Protein AF-A0A8R1HUV9-F1 (afdb_monomer_lite)

Organism: Caenorhabditis japonica (NCBI:txid281687)

Sequence (158 aa):
TVLKFRELCQRASHLMIYGHDKPILASTSEGINSISHHKNLILIGRWLLLKPAGYECPAEDLEKEVVQLGLPPEHGRQLKKTYDIYKNDLREKVRNSVHKEPHATILSTSPTSFKMQSGSQIFDVSMSSTMMSQFRNDIENSLSNLRDFADTLPSAEN

pLDDT: mean 71.35, std 14.58, range [34.38, 89.75]

Secondary structure (DSSP, 8-state):
--HHHHHHHHHHHHHHHHSS---SS----S----TTS-HHHHHIIIIIIIHHHHTT--HHHHHHHHHHTT--HHHHHHHHHHHHHHHHHHHHHHHHHS------EEEEE-SSEEEEEETTEEEEEE--HHHHHHHHHHHHHHHHHHHHHHHTSPP---

Radius of gyration: 23.94 Å; chains: 1; bounding box: 49×54×64 Å

Structure (mmCIF, N/CA/C/O backbone):
data_AF-A0A8R1HUV9-F1
#
_entry.id   AF-A0A8R1HUV9-F1
#
loop_
_atom_site.group_PDB
_atom_site.id
_atom_site.type_symbol
_atom_site.label_atom_id
_atom_site.label_alt_id
_atom_site.label_comp_id
_atom_site.label_asym_id
_atom_site.label_entity_id
_atom_site.label_seq_id
_atom_site.pdbx_PDB_ins_code
_atom_site.Cartn_x
_atom_site.Cartn_y
_atom_site.Cartn_z
_atom_site.occupancy
_atom_site.B_iso_or_equiv
_atom_site.auth_seq_id
_atom_site.auth_comp_id
_atom_site.auth_asym_id
_atom_site.auth_atom_id
_atom_site.pdbx_PDB_model_num
ATOM 1 N N . THR A 1 1 ? 15.679 -6.318 -19.274 1.00 59.97 1 THR A N 1
ATOM 2 C CA . THR A 1 1 ? 15.975 -6.007 -17.855 1.00 59.97 1 THR A CA 1
ATOM 3 C C . THR A 1 1 ? 15.288 -4.741 -17.320 1.00 59.97 1 THR A C 1
ATOM 5 O O . THR A 1 1 ? 15.395 -4.479 -16.134 1.00 59.97 1 THR A O 1
ATOM 8 N N . VAL A 1 2 ? 14.462 -4.026 -18.107 1.00 53.31 2 VAL A N 1
ATOM 9 C CA . VAL A 1 2 ? 13.514 -2.995 -17.597 1.00 53.31 2 VAL A CA 1
ATOM 10 C C . VAL A 1 2 ? 12.052 -3.386 -17.861 1.00 53.31 2 VAL A C 1
ATOM 12 O O . VAL A 1 2 ? 11.217 -3.270 -16.970 1.00 53.31 2 VAL A O 1
ATOM 15 N N . LEU A 1 3 ? 11.763 -3.961 -19.037 1.00 55.62 3 LEU A N 1
ATOM 16 C CA . LEU A 1 3 ? 10.442 -4.511 -19.394 1.00 55.62 3 LEU A CA 1
ATOM 17 C C . LEU A 1 3 ? 9.931 -5.530 -18.362 1.00 55.62 3 LEU A C 1
ATOM 19 O O . LEU A 1 3 ? 8.837 -5.371 -17.835 1.00 55.62 3 LEU A O 1
ATOM 23 N N . LYS A 1 4 ? 10.798 -6.469 -17.960 1.00 68.19 4 LYS A N 1
ATOM 24 C CA . LYS A 1 4 ? 10.495 -7.468 -16.924 1.00 68.19 4 LYS A CA 1
ATOM 25 C C . LYS A 1 4 ? 10.118 -6.847 -15.568 1.00 68.19 4 LYS A C 1
ATOM 27 O O . LYS A 1 4 ? 9.304 -7.414 -14.857 1.00 68.19 4 LYS A O 1
ATOM 32 N N . PHE A 1 5 ? 10.689 -5.696 -15.190 1.00 69.31 5 PHE A N 1
ATOM 33 C CA . PHE A 1 5 ? 10.379 -5.057 -13.902 1.00 69.31 5 PHE A CA 1
ATOM 34 C C . PHE A 1 5 ? 9.037 -4.318 -13.933 1.00 69.31 5 PHE A C 1
ATOM 36 O O . PHE A 1 5 ? 8.257 -4.412 -12.989 1.00 69.31 5 PHE A O 1
ATOM 43 N N . ARG A 1 6 ? 8.730 -3.638 -15.044 1.00 73.19 6 ARG A N 1
ATOM 44 C CA . ARG A 1 6 ? 7.410 -3.031 -15.258 1.00 73.19 6 ARG A CA 1
ATOM 45 C C . ARG A 1 6 ? 6.304 -4.089 -15.215 1.00 73.19 6 ARG A C 1
ATOM 47 O O . ARG A 1 6 ? 5.312 -3.896 -14.521 1.00 73.19 6 ARG A O 1
ATOM 54 N N . GLU A 1 7 ? 6.506 -5.215 -15.898 1.00 74.69 7 GLU A N 1
ATOM 55 C CA . GLU A 1 7 ? 5.578 -6.353 -15.871 1.00 74.69 7 GLU A CA 1
ATOM 56 C C . GLU A 1 7 ? 5.397 -6.907 -14.453 1.00 74.69 7 GLU A C 1
ATOM 58 O O . GLU A 1 7 ? 4.272 -7.171 -14.034 1.00 74.69 7 GLU A O 1
ATOM 63 N N . LEU A 1 8 ? 6.479 -7.029 -13.675 1.00 73.75 8 LEU A N 1
ATOM 64 C CA . LEU A 1 8 ? 6.400 -7.441 -12.270 1.00 73.75 8 LEU A CA 1
ATOM 65 C C . LEU A 1 8 ? 5.581 -6.461 -11.422 1.00 73.75 8 LEU A C 1
ATOM 67 O O . LEU A 1 8 ? 4.772 -6.908 -10.613 1.00 73.75 8 LEU A O 1
ATOM 71 N N . CYS A 1 9 ? 5.743 -5.150 -11.619 1.00 76.00 9 CYS A N 1
ATOM 72 C CA . CYS A 1 9 ? 4.951 -4.144 -10.908 1.00 76.00 9 CYS A CA 1
ATOM 73 C C . CYS A 1 9 ? 3.465 -4.252 -11.267 1.00 76.00 9 CYS A C 1
ATOM 75 O O . CYS A 1 9 ? 2.618 -4.244 -10.380 1.00 76.00 9 CYS A O 1
ATOM 77 N N . GLN A 1 10 ? 3.143 -4.418 -12.552 1.00 79.38 10 GLN A N 1
ATOM 78 C CA . GLN A 1 10 ? 1.760 -4.569 -13.015 1.00 79.38 10 GLN A CA 1
ATOM 79 C C . GLN A 1 10 ? 1.103 -5.838 -12.460 1.00 79.38 10 GLN A C 1
ATOM 81 O O . GLN A 1 10 ? -0.026 -5.786 -11.970 1.00 79.38 10 GLN A O 1
ATOM 86 N N . ARG A 1 11 ? 1.825 -6.964 -12.469 1.00 74.75 11 ARG A N 1
ATOM 87 C CA . ARG A 1 11 ? 1.365 -8.225 -11.868 1.00 74.75 11 ARG A CA 1
ATOM 88 C C . ARG A 1 11 ? 1.176 -8.099 -10.360 1.00 74.75 11 ARG A C 1
ATOM 90 O O . ARG A 1 11 ? 0.179 -8.578 -9.829 1.00 74.75 11 ARG A O 1
ATOM 97 N N . ALA A 1 12 ? 2.088 -7.414 -9.669 1.00 76.69 12 ALA A N 1
ATOM 98 C CA . ALA A 1 12 ? 1.964 -7.152 -8.240 1.00 76.69 12 ALA A CA 1
ATOM 99 C C . ALA A 1 12 ? 0.728 -6.291 -7.925 1.00 76.69 12 ALA A C 1
ATOM 101 O O . ALA A 1 12 ? -0.044 -6.661 -7.042 1.00 76.69 12 ALA A O 1
ATOM 102 N N . SER A 1 13 ? 0.481 -5.209 -8.673 1.00 78.25 13 SER A N 1
ATOM 103 C CA . SER A 1 13 ? -0.735 -4.395 -8.525 1.00 78.25 13 SER A CA 1
ATOM 104 C C . SER A 1 13 ? -2.000 -5.224 -8.734 1.00 78.25 13 SER A C 1
ATOM 106 O O . SER A 1 13 ? -2.902 -5.191 -7.898 1.00 78.25 13 SER A O 1
ATOM 108 N N . HIS A 1 14 ? -2.051 -6.021 -9.805 1.00 78.81 14 HIS A N 1
ATOM 109 C CA . HIS A 1 14 ? -3.208 -6.864 -10.105 1.00 78.81 14 HIS A CA 1
ATOM 110 C C . HIS A 1 14 ? -3.463 -7.895 -8.996 1.00 78.81 14 HIS A C 1
ATOM 112 O O . HIS A 1 14 ? -4.593 -8.041 -8.528 1.00 78.81 14 HIS A O 1
ATOM 118 N N . LEU A 1 15 ? -2.404 -8.553 -8.518 1.00 74.38 15 LEU A N 1
ATOM 119 C CA . LEU A 1 15 ? -2.476 -9.492 -7.404 1.00 74.38 15 LEU A CA 1
ATOM 120 C C . LEU A 1 15 ? -3.018 -8.825 -6.129 1.00 74.38 15 LEU A C 1
ATOM 122 O O . LEU A 1 15 ? -3.850 -9.416 -5.446 1.00 74.38 15 LEU A O 1
ATOM 126 N N . MET A 1 16 ? -2.576 -7.606 -5.801 1.00 75.44 16 MET A N 1
ATOM 127 C CA . MET A 1 16 ? -3.035 -6.901 -4.595 1.00 75.44 16 MET A CA 1
ATOM 128 C C . MET A 1 16 ? -4.498 -6.466 -4.689 1.00 75.44 16 MET A C 1
ATOM 130 O O . MET A 1 16 ? -5.244 -6.617 -3.721 1.00 75.44 16 MET A O 1
ATOM 134 N N . ILE A 1 17 ? -4.925 -5.954 -5.843 1.00 75.25 17 ILE A N 1
ATOM 135 C CA . ILE A 1 17 ? -6.289 -5.453 -6.035 1.00 75.25 17 ILE A CA 1
ATOM 136 C C . ILE A 1 17 ? -7.274 -6.630 -6.064 1.00 75.25 17 ILE A C 1
ATOM 138 O O . ILE A 1 17 ? -8.187 -6.714 -5.234 1.00 75.25 17 ILE A O 1
ATOM 142 N N . TYR A 1 18 ? -7.036 -7.592 -6.957 1.00 75.19 18 TYR A N 1
ATOM 143 C CA . TYR A 1 18 ? -8.006 -8.631 -7.311 1.00 75.19 18 TYR A CA 1
ATOM 144 C C . TYR A 1 18 ? -7.790 -9.968 -6.588 1.00 75.19 18 TYR A C 1
ATOM 146 O O . TYR A 1 18 ? -8.615 -10.873 -6.705 1.00 75.19 18 TYR A O 1
ATOM 154 N N . GLY A 1 19 ? -6.694 -10.121 -5.838 1.00 66.50 19 GLY A N 1
ATOM 155 C CA . GLY A 1 19 ? -6.377 -11.353 -5.104 1.00 66.50 19 GLY A CA 1
ATOM 156 C C . GLY A 1 19 ? -5.897 -12.514 -5.981 1.00 66.50 19 GLY A C 1
ATOM 157 O O . GLY A 1 19 ? -5.64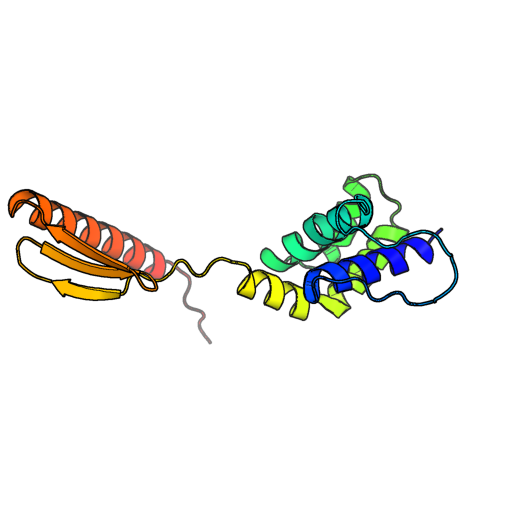3 -13.599 -5.467 1.00 66.50 19 GLY A O 1
ATOM 158 N N . HIS A 1 20 ? -5.753 -12.296 -7.289 1.00 63.78 20 HIS A N 1
ATOM 159 C CA . HIS A 1 20 ? -5.214 -13.256 -8.246 1.00 63.78 20 HIS A CA 1
ATOM 160 C C . HIS A 1 20 ? -4.387 -12.532 -9.314 1.00 63.78 20 HIS A C 1
ATOM 162 O O . HIS A 1 20 ? -4.624 -11.363 -9.631 1.00 63.78 20 HIS A O 1
ATOM 168 N N . ASP A 1 21 ? -3.397 -13.227 -9.862 1.00 60.44 21 ASP A N 1
ATOM 169 C CA . ASP A 1 21 ? -2.590 -12.727 -10.972 1.00 60.44 21 ASP A CA 1
ATOM 170 C C . ASP A 1 21 ? -3.321 -12.986 -12.299 1.00 60.44 21 ASP A C 1
ATOM 172 O O . ASP A 1 21 ? -3.883 -14.066 -12.489 1.00 60.44 21 ASP A O 1
ATOM 176 N N . LYS A 1 22 ? -3.330 -12.017 -13.221 1.00 54.94 22 LYS A N 1
ATOM 177 C CA . LYS A 1 22 ? -3.775 -12.259 -14.600 1.00 54.94 22 LYS A CA 1
ATOM 178 C C . LYS A 1 22 ? -2.546 -12.669 -15.409 1.00 54.94 22 LYS A C 1
ATOM 180 O O . LYS A 1 22 ? -1.683 -11.819 -15.634 1.00 54.94 22 LYS A O 1
ATOM 185 N N . PRO A 1 23 ? -2.442 -13.924 -15.881 1.00 51.25 23 PRO A N 1
ATOM 186 C CA . PRO A 1 23 ? -1.354 -14.300 -16.765 1.00 51.25 23 PRO A CA 1
ATOM 187 C C . PRO A 1 23 ? -1.568 -13.597 -18.108 1.00 51.25 23 PRO A C 1
ATOM 189 O O . PRO A 1 23 ? -2.432 -13.972 -18.898 1.00 51.25 23 PRO A O 1
ATOM 192 N N . ILE A 1 24 ? -0.792 -12.548 -18.367 1.00 47.53 24 ILE A N 1
ATOM 193 C CA . ILE A 1 24 ? -0.671 -11.997 -19.713 1.00 47.53 24 ILE A CA 1
ATOM 194 C C . ILE A 1 24 ? 0.398 -12.849 -20.396 1.00 47.53 24 ILE A C 1
ATOM 196 O O . ILE A 1 24 ? 1.576 -12.713 -20.085 1.00 47.53 24 ILE A O 1
ATOM 200 N N . LEU A 1 25 ? -0.062 -13.727 -21.294 1.00 37.81 25 LEU A N 1
ATOM 201 C CA . LEU A 1 25 ? 0.663 -14.742 -22.078 1.00 37.81 25 LEU A CA 1
ATOM 202 C C . LEU A 1 25 ? 0.674 -16.145 -21.449 1.00 37.81 25 LEU A C 1
ATOM 204 O O . LEU A 1 25 ? 1.540 -16.530 -20.667 1.00 37.81 25 LEU A O 1
ATOM 208 N N . ALA A 1 26 ? -0.295 -16.949 -21.887 1.00 42.06 26 ALA A N 1
ATOM 209 C CA . ALA A 1 26 ? -0.194 -18.398 -21.884 1.00 42.06 26 ALA A CA 1
ATOM 210 C C . ALA A 1 26 ? 1.006 -18.814 -22.746 1.00 42.06 26 ALA A C 1
ATOM 212 O O . ALA A 1 26 ? 0.935 -18.657 -23.961 1.00 42.06 26 ALA A O 1
ATOM 213 N N . SER A 1 27 ? 2.100 -19.281 -22.135 1.00 34.47 27 SER A N 1
ATOM 214 C CA . SER A 1 27 ? 3.047 -20.281 -22.680 1.00 34.47 27 SER A CA 1
ATOM 215 C C . SER A 1 27 ? 4.367 -20.326 -21.897 1.00 34.47 27 SER A C 1
ATOM 217 O O . SER A 1 27 ? 5.432 -20.068 -22.436 1.00 34.47 27 SER A O 1
ATOM 219 N N . THR A 1 28 ? 4.324 -20.742 -20.632 1.00 37.59 28 THR A N 1
ATOM 220 C CA . THR A 1 28 ? 5.357 -21.643 -20.094 1.00 37.59 28 THR A CA 1
ATOM 221 C C . THR A 1 28 ? 4.701 -22.567 -19.077 1.00 37.59 28 THR A C 1
ATOM 223 O O . THR A 1 28 ? 4.035 -22.144 -18.135 1.00 37.59 28 THR A O 1
ATOM 226 N N . SER A 1 29 ? 4.826 -23.859 -19.342 1.00 34.75 29 SER A N 1
ATOM 227 C CA . SER A 1 29 ? 4.150 -24.987 -18.707 1.00 34.75 29 SER A CA 1
ATOM 228 C C . SER A 1 29 ? 4.689 -25.340 -17.317 1.00 34.75 29 SER A C 1
ATOM 230 O O . SER A 1 29 ? 4.803 -26.515 -16.990 1.00 34.75 29 SER A O 1
ATOM 232 N N . GLU A 1 30 ? 5.004 -24.353 -16.480 1.00 34.38 30 GLU A N 1
ATOM 233 C CA . GLU A 1 30 ? 5.428 -24.596 -15.099 1.00 34.38 30 GLU A CA 1
ATOM 234 C C . GLU A 1 30 ? 4.710 -23.642 -14.140 1.00 34.38 30 GLU A C 1
ATOM 236 O O . GLU A 1 30 ? 5.150 -22.537 -13.841 1.00 34.38 30 GLU A O 1
ATOM 241 N N . GLY A 1 31 ? 3.538 -24.100 -13.695 1.00 35.81 31 GLY A N 1
ATOM 242 C CA . GLY A 1 31 ? 2.982 -23.856 -12.365 1.00 35.81 31 GLY A CA 1
ATOM 243 C C . GLY A 1 31 ? 3.060 -22.441 -11.787 1.00 35.81 31 GLY A C 1
ATOM 244 O O . GLY A 1 31 ? 3.725 -22.231 -10.777 1.00 35.81 31 GLY A O 1
ATOM 245 N N . ILE A 1 32 ? 2.223 -21.521 -12.275 1.00 40.28 32 ILE A N 1
ATOM 246 C CA . ILE A 1 32 ? 1.768 -20.345 -11.497 1.00 40.28 32 ILE A CA 1
ATOM 247 C C . ILE A 1 32 ? 0.682 -20.803 -10.496 1.00 40.28 32 ILE A C 1
ATOM 249 O O . ILE A 1 32 ? -0.404 -20.244 -10.409 1.00 40.28 32 ILE A O 1
ATOM 253 N N . ASN A 1 33 ? 0.950 -21.885 -9.765 1.00 38.19 33 ASN A N 1
ATOM 254 C CA . ASN A 1 33 ? 0.041 -22.480 -8.786 1.00 38.19 33 ASN A CA 1
ATOM 255 C C . ASN A 1 33 ? 0.693 -22.472 -7.401 1.00 38.19 33 ASN A C 1
ATOM 257 O O . ASN A 1 33 ? 0.872 -23.511 -6.783 1.00 38.19 33 ASN A O 1
ATOM 261 N N . SER A 1 34 ? 1.054 -21.289 -6.905 1.00 41.09 34 SER A N 1
ATOM 262 C CA . SER A 1 34 ? 0.757 -20.896 -5.525 1.00 41.09 34 SER A CA 1
ATOM 263 C C . SER A 1 34 ? 1.071 -19.406 -5.349 1.00 41.09 34 SER A C 1
ATOM 265 O O . SER A 1 34 ? 2.142 -18.908 -5.704 1.00 41.09 34 SER A O 1
ATOM 267 N N . ILE A 1 35 ? 0.142 -18.674 -4.741 1.00 45.44 35 ILE A N 1
ATOM 268 C CA . ILE A 1 35 ? 0.347 -17.277 -4.335 1.00 45.44 35 ILE A CA 1
ATOM 269 C C . ILE A 1 35 ? 1.505 -17.173 -3.314 1.00 45.44 35 ILE A C 1
ATOM 271 O O . ILE A 1 35 ? 2.119 -16.118 -3.196 1.00 45.44 35 ILE A O 1
ATOM 275 N N . SER A 1 36 ? 1.874 -18.270 -2.632 1.00 41.72 36 SER A N 1
ATOM 276 C CA . SER A 1 36 ? 2.953 -18.326 -1.634 1.00 41.72 36 SER A CA 1
ATOM 277 C C . SER A 1 36 ? 4.378 -18.407 -2.209 1.00 41.72 36 SER A C 1
ATOM 279 O O . SER A 1 36 ? 5.327 -18.127 -1.475 1.00 41.72 36 SER A O 1
ATOM 281 N N . HIS A 1 37 ? 4.565 -18.725 -3.497 1.00 45.44 37 HIS A N 1
ATOM 282 C CA . HIS A 1 37 ? 5.902 -18.864 -4.101 1.00 45.44 37 HIS A CA 1
ATOM 283 C C . HIS A 1 37 ? 6.436 -17.595 -4.790 1.00 45.44 37 HIS A C 1
ATOM 285 O O . HIS A 1 37 ? 7.638 -17.490 -5.040 1.00 45.44 37 HIS A O 1
ATOM 291 N N . HIS A 1 38 ? 5.610 -16.569 -5.011 1.00 59.97 38 HIS A N 1
ATOM 292 C CA . HIS A 1 38 ? 6.042 -15.318 -5.645 1.00 59.97 38 HIS A CA 1
ATOM 293 C C . HIS A 1 38 ? 6.528 -14.264 -4.635 1.00 59.97 38 HIS A C 1
ATOM 295 O O . HIS A 1 38 ? 5.987 -13.159 -4.563 1.00 59.97 38 HIS A O 1
ATOM 301 N N . LYS A 1 39 ? 7.589 -14.580 -3.874 1.00 62.53 39 LYS A N 1
ATOM 302 C CA . LYS A 1 39 ? 8.177 -13.682 -2.851 1.00 62.53 39 LYS A CA 1
ATOM 303 C C . LYS A 1 39 ? 8.392 -12.249 -3.358 1.00 62.53 39 LYS A C 1
ATOM 305 O O . LYS A 1 39 ? 8.058 -11.299 -2.657 1.00 62.53 39 LYS A O 1
ATOM 310 N N . ASN A 1 40 ? 8.859 -12.097 -4.597 1.00 66.31 40 ASN A N 1
ATOM 311 C CA . ASN A 1 40 ? 9.100 -10.787 -5.204 1.00 66.31 40 ASN A CA 1
ATOM 312 C C . ASN A 1 40 ? 7.803 -10.011 -5.500 1.00 66.31 40 ASN A C 1
ATOM 314 O O . ASN A 1 40 ? 7.764 -8.807 -5.273 1.00 66.31 40 ASN A O 1
ATOM 318 N N . LEU A 1 41 ? 6.729 -10.674 -5.952 1.00 66.69 41 LEU A N 1
ATOM 319 C CA . LEU A 1 41 ? 5.442 -10.007 -6.212 1.00 66.69 41 LEU A CA 1
ATOM 320 C C . LEU A 1 41 ? 4.752 -9.598 -4.913 1.00 66.69 41 LEU A C 1
ATOM 322 O O . LEU A 1 41 ? 4.183 -8.514 -4.842 1.00 66.69 41 LEU A O 1
ATOM 326 N N . ILE A 1 42 ? 4.832 -10.438 -3.876 1.00 67.00 42 ILE A N 1
ATOM 327 C CA . ILE A 1 42 ? 4.317 -10.095 -2.546 1.00 67.00 42 ILE A CA 1
ATOM 328 C C . ILE A 1 42 ? 5.078 -8.897 -1.983 1.00 67.00 42 ILE A C 1
ATOM 330 O O . ILE A 1 42 ? 4.457 -7.992 -1.432 1.00 67.00 42 ILE A O 1
ATOM 334 N N . LEU A 1 43 ? 6.406 -8.882 -2.117 1.00 72.25 43 LEU A N 1
ATOM 335 C CA . LEU A 1 43 ? 7.232 -7.793 -1.610 1.00 72.25 43 LEU A CA 1
ATOM 336 C C . LEU A 1 43 ? 6.907 -6.480 -2.327 1.00 72.25 43 LEU A C 1
ATOM 338 O O . LEU A 1 43 ? 6.566 -5.508 -1.660 1.00 72.25 43 LEU A O 1
ATOM 342 N N . ILE A 1 44 ? 6.904 -6.471 -3.664 1.00 75.00 44 ILE A N 1
ATOM 343 C CA . ILE A 1 44 ? 6.542 -5.283 -4.452 1.00 75.00 44 ILE A CA 1
ATOM 344 C C . ILE A 1 44 ? 5.101 -4.850 -4.135 1.00 75.00 44 ILE A C 1
ATOM 346 O O . ILE A 1 44 ? 4.857 -3.695 -3.808 1.00 75.00 44 ILE A O 1
ATOM 350 N N . GLY A 1 45 ? 4.146 -5.781 -4.154 1.00 72.31 45 GLY A N 1
ATOM 351 C CA . GLY A 1 45 ? 2.730 -5.498 -3.918 1.00 72.31 45 GLY A CA 1
ATOM 352 C C . GLY A 1 45 ? 2.439 -4.938 -2.526 1.00 72.31 45 GLY A C 1
ATOM 353 O O . GLY A 1 45 ? 1.727 -3.947 -2.387 1.00 72.31 45 GLY A O 1
ATOM 354 N N . ARG A 1 46 ? 2.997 -5.544 -1.475 1.00 72.38 46 ARG A N 1
ATOM 355 C CA . ARG A 1 46 ? 2.726 -5.120 -0.095 1.00 72.38 46 ARG A CA 1
ATOM 356 C C . ARG A 1 46 ? 3.522 -3.889 0.310 1.00 72.38 46 ARG A C 1
ATOM 358 O O . ARG A 1 46 ? 2.950 -2.973 0.894 1.00 72.38 46 ARG A O 1
ATOM 365 N N . TRP A 1 47 ? 4.824 -3.881 0.042 1.00 74.44 47 TRP A N 1
ATOM 366 C CA . TRP A 1 47 ? 5.717 -2.853 0.573 1.00 74.44 47 TRP A CA 1
ATOM 367 C C . TRP A 1 47 ? 5.856 -1.648 -0.337 1.00 74.44 47 TRP A C 1
ATOM 369 O O . TRP A 1 47 ? 5.919 -0.539 0.172 1.00 74.44 47 TRP A O 1
ATOM 379 N N . LEU A 1 48 ? 5.867 -1.853 -1.653 1.00 79.12 48 LEU A N 1
ATOM 380 C CA . LEU A 1 48 ? 6.121 -0.781 -2.615 1.00 79.12 48 LEU A CA 1
ATOM 381 C C . LEU A 1 48 ? 4.846 -0.235 -3.265 1.00 79.12 48 LEU A C 1
ATOM 383 O O . LEU A 1 48 ? 4.920 0.728 -4.015 1.00 79.12 48 LEU A O 1
ATOM 387 N N . LEU A 1 49 ? 3.679 -0.837 -3.011 1.00 80.50 49 LEU A N 1
ATOM 388 C CA . LEU A 1 49 ? 2.409 -0.402 -3.601 1.00 80.50 49 LEU A CA 1
ATOM 389 C C . LEU A 1 49 ? 1.328 -0.172 -2.537 1.00 80.50 49 LEU A C 1
ATOM 391 O O . LEU A 1 49 ? 0.855 0.951 -2.385 1.00 80.50 49 LEU A O 1
ATOM 395 N N . LEU A 1 50 ? 0.957 -1.197 -1.759 1.00 78.31 50 LEU A N 1
ATOM 396 C CA . LEU A 1 50 ? -0.119 -1.078 -0.763 1.00 78.31 50 LEU A CA 1
ATOM 397 C C . LEU A 1 50 ? 0.230 -0.160 0.411 1.00 78.31 50 LEU A C 1
ATOM 399 O O . LEU A 1 50 ? -0.595 0.667 0.788 1.00 78.31 50 LEU A O 1
ATOM 403 N N . LYS A 1 51 ? 1.422 -0.300 1.006 1.00 77.81 51 LYS A N 1
ATOM 404 C CA . LYS A 1 51 ? 1.838 0.561 2.124 1.00 77.81 51 LYS A CA 1
ATOM 405 C C . LYS A 1 51 ? 1.850 2.046 1.729 1.00 77.81 51 LYS A C 1
ATOM 407 O O . LYS A 1 51 ? 1.153 2.807 2.393 1.00 77.81 51 LYS A O 1
ATOM 412 N N . PRO A 1 52 ? 2.530 2.455 0.641 1.00 81.50 52 PRO A N 1
ATOM 413 C CA . PRO A 1 52 ? 2.495 3.840 0.174 1.00 81.50 52 PRO A CA 1
ATOM 414 C C . PRO A 1 52 ? 1.077 4.339 -0.126 1.00 81.50 52 PRO A C 1
ATOM 416 O O . PRO A 1 52 ? 0.734 5.458 0.245 1.00 81.50 52 PRO A O 1
ATOM 419 N N . ALA A 1 53 ? 0.217 3.495 -0.714 1.00 81.81 53 ALA A N 1
ATOM 420 C CA . ALA A 1 53 ? -1.180 3.853 -0.966 1.00 81.81 53 ALA A CA 1
ATOM 421 C C . ALA A 1 53 ? -1.957 4.126 0.332 1.00 81.81 53 ALA A C 1
ATOM 423 O O . ALA A 1 53 ? -2.761 5.054 0.375 1.00 81.81 53 ALA A O 1
ATOM 424 N N . GLY A 1 54 ? -1.708 3.353 1.392 1.00 79.00 54 GLY A N 1
ATOM 425 C CA . GLY A 1 54 ? -2.359 3.533 2.690 1.00 79.00 54 GLY A CA 1
ATOM 426 C C . GLY A 1 54 ? -1.955 4.805 3.437 1.00 79.00 54 GLY A C 1
ATOM 427 O O . GLY A 1 54 ? -2.774 5.345 4.171 1.00 79.00 54 GLY A O 1
ATOM 428 N N . TYR A 1 55 ? -0.735 5.302 3.220 1.00 81.12 55 TYR A N 1
ATOM 429 C CA . TYR A 1 55 ? -0.244 6.570 3.780 1.00 81.12 55 TYR A CA 1
ATOM 430 C C . TYR A 1 55 ? -0.401 7.757 2.819 1.00 81.12 55 TYR A C 1
ATOM 432 O O . TYR A 1 55 ? 0.130 8.833 3.071 1.00 81.12 55 TYR A O 1
ATOM 440 N N . GLU A 1 56 ? -1.102 7.557 1.701 1.00 81.12 56 GLU A N 1
ATOM 441 C CA . GLU A 1 56 ? -1.312 8.564 0.655 1.00 81.12 56 GLU A CA 1
ATOM 442 C C . GLU A 1 56 ? -0.021 9.152 0.065 1.00 81.12 56 GLU A C 1
ATOM 444 O O . GLU A 1 56 ? -0.027 10.255 -0.487 1.00 81.12 56 GLU A O 1
ATOM 449 N N . CYS A 1 57 ? 1.076 8.390 0.095 1.00 81.94 57 CYS A N 1
ATOM 450 C CA . CYS A 1 57 ? 2.384 8.857 -0.345 1.00 81.94 57 CYS A CA 1
ATOM 451 C C . CYS A 1 57 ? 2.349 9.371 -1.802 1.00 81.94 57 CYS A C 1
ATOM 453 O O . CYS A 1 57 ? 1.705 8.750 -2.673 1.00 81.94 57 CYS A O 1
ATOM 455 N N . PRO A 1 58 ? 3.038 10.492 -2.095 1.00 84.00 58 PRO A N 1
ATOM 456 C CA . PRO A 1 58 ? 3.218 10.985 -3.454 1.00 84.00 58 PRO A CA 1
ATOM 457 C C . PRO A 1 58 ? 4.145 10.050 -4.240 1.00 84.00 58 PRO A C 1
ATOM 459 O O . PRO A 1 58 ? 5.062 9.436 -3.695 1.00 84.00 58 PRO A O 1
ATOM 462 N N . ALA A 1 59 ? 3.897 9.919 -5.542 1.00 83.62 59 ALA A N 1
ATOM 463 C CA . ALA A 1 59 ? 4.578 8.936 -6.382 1.00 83.62 59 ALA A CA 1
ATOM 464 C C . ALA A 1 59 ? 6.067 9.271 -6.601 1.00 83.62 59 ALA A C 1
ATOM 466 O O . ALA A 1 59 ? 6.889 8.391 -6.851 1.00 83.62 59 ALA A O 1
ATOM 467 N N . GLU A 1 60 ? 6.424 10.547 -6.471 1.00 83.00 60 GLU A N 1
ATOM 468 C CA . GLU A 1 60 ? 7.788 11.075 -6.503 1.00 83.00 60 GLU A CA 1
ATOM 469 C C . GLU A 1 60 ? 8.667 10.507 -5.386 1.00 83.00 60 GLU A C 1
ATOM 471 O O . GLU A 1 60 ? 9.866 10.313 -5.588 1.00 83.00 60 GLU A O 1
ATOM 476 N N . ASP A 1 61 ? 8.089 10.234 -4.217 1.00 82.06 61 ASP A N 1
ATOM 477 C CA . ASP A 1 61 ? 8.848 9.732 -3.073 1.00 82.06 61 ASP A CA 1
ATOM 478 C C . ASP A 1 61 ? 9.094 8.225 -3.179 1.00 82.06 61 ASP A C 1
ATOM 480 O O . ASP A 1 61 ? 10.175 7.762 -2.816 1.00 82.06 61 ASP A O 1
ATOM 484 N N . LEU A 1 62 ? 8.190 7.480 -3.829 1.00 79.81 62 LEU A N 1
ATOM 485 C CA . LEU A 1 62 ? 8.432 6.076 -4.180 1.00 79.81 62 LEU A CA 1
ATOM 486 C C . LEU A 1 62 ? 9.656 5.905 -5.090 1.00 79.81 62 LEU A C 1
ATOM 488 O O . LEU A 1 62 ? 10.407 4.943 -4.947 1.00 79.81 62 LEU A O 1
ATOM 492 N N . GLU A 1 63 ? 9.880 6.825 -6.032 1.00 81.19 63 GLU A N 1
ATOM 493 C CA . GLU A 1 63 ? 11.056 6.768 -6.908 1.00 81.19 63 GLU A CA 1
ATOM 494 C C . GLU A 1 63 ? 12.361 6.896 -6.107 1.00 81.19 63 GLU A C 1
ATOM 496 O O . GLU A 1 63 ? 13.313 6.153 -6.358 1.00 81.19 63 GLU A O 1
ATOM 501 N N . LYS A 1 64 ? 12.390 7.787 -5.107 1.00 79.00 64 LYS A N 1
ATOM 502 C CA . LYS A 1 64 ? 13.549 7.991 -4.224 1.00 79.00 64 LYS A CA 1
ATOM 503 C C . LYS A 1 64 ? 13.775 6.794 -3.301 1.00 79.00 64 LYS A C 1
ATOM 505 O O . LYS A 1 64 ? 14.917 6.369 -3.133 1.00 79.00 64 LYS A O 1
ATOM 510 N N . GLU A 1 65 ? 12.709 6.226 -2.740 1.00 74.31 65 GLU A N 1
ATOM 511 C CA . GLU A 1 65 ? 12.789 5.050 -1.865 1.00 74.31 65 GLU A CA 1
ATOM 512 C C . GLU A 1 65 ? 13.355 3.829 -2.597 1.00 74.31 65 GLU A C 1
ATOM 514 O O . GLU A 1 65 ? 14.196 3.113 -2.058 1.00 74.31 65 GLU A O 1
ATOM 519 N N . VAL A 1 66 ? 12.971 3.613 -3.858 1.00 75.25 66 VAL A N 1
ATOM 520 C CA . VAL A 1 66 ? 13.510 2.508 -4.668 1.00 75.25 66 VAL A CA 1
ATOM 521 C C . VAL A 1 66 ? 15.029 2.621 -4.835 1.00 75.25 66 VAL A C 1
ATOM 523 O O . VAL A 1 66 ? 15.730 1.614 -4.736 1.00 75.25 66 VAL A O 1
ATOM 526 N N . VAL A 1 67 ? 15.554 3.836 -5.016 1.00 72.19 67 VAL A N 1
ATOM 527 C CA . VAL A 1 67 ? 17.005 4.077 -5.087 1.00 72.19 67 VAL A CA 1
ATOM 528 C C . VAL A 1 67 ? 17.678 3.833 -3.732 1.00 72.19 67 VAL A C 1
ATOM 530 O O . VAL A 1 67 ? 18.744 3.221 -3.684 1.00 72.19 67 VAL A O 1
ATOM 533 N N . GLN A 1 68 ? 17.051 4.238 -2.623 1.00 72.38 68 GLN A N 1
ATOM 534 C CA . GLN A 1 68 ? 17.563 3.974 -1.269 1.00 72.38 68 GLN A CA 1
ATOM 535 C C . GLN A 1 68 ? 17.618 2.477 -0.932 1.00 72.38 68 GLN A C 1
ATOM 537 O O . GLN A 1 68 ? 18.501 2.040 -0.199 1.00 72.38 68 GLN A O 1
ATOM 542 N N . LEU A 1 69 ? 16.724 1.676 -1.515 1.00 69.88 69 LEU A N 1
ATOM 543 C CA . LEU A 1 69 ? 16.728 0.215 -1.409 1.00 69.88 69 LEU A CA 1
ATOM 544 C C . LEU A 1 69 ? 17.800 -0.461 -2.288 1.00 69.88 69 LEU A C 1
ATOM 546 O O . LEU A 1 69 ? 17.865 -1.690 -2.340 1.00 69.88 69 LEU A O 1
ATOM 550 N N . GLY A 1 70 ? 18.637 0.317 -2.983 1.00 72.94 70 GLY A N 1
ATOM 551 C CA . GLY A 1 70 ? 19.719 -0.182 -3.832 1.00 72.94 70 GLY A CA 1
ATOM 552 C C . GLY A 1 70 ? 19.256 -0.705 -5.193 1.00 72.94 70 GLY A C 1
ATOM 553 O O . GLY A 1 70 ? 20.017 -1.394 -5.875 1.00 72.94 70 GLY A O 1
ATOM 554 N N . LEU A 1 71 ? 18.018 -0.407 -5.603 1.00 75.75 71 LEU A N 1
ATOM 555 C CA . LEU A 1 71 ? 17.509 -0.779 -6.920 1.00 75.75 71 LEU A CA 1
ATOM 556 C C . LEU A 1 71 ? 17.866 0.288 -7.973 1.00 75.75 71 LEU A C 1
ATOM 558 O O . LEU A 1 71 ? 17.985 1.472 -7.648 1.00 75.75 71 LEU A O 1
ATOM 562 N N . PRO A 1 72 ? 18.002 -0.102 -9.254 1.00 80.06 72 PRO A N 1
ATOM 563 C CA . PRO A 1 72 ? 18.277 0.838 -10.335 1.00 80.06 72 PRO A CA 1
ATOM 564 C C . PRO A 1 72 ? 17.237 1.973 -10.418 1.00 80.06 72 PRO A C 1
ATOM 566 O O . PRO A 1 72 ? 16.034 1.695 -10.347 1.00 80.06 72 PRO A O 1
ATOM 569 N N . PRO A 1 73 ? 17.643 3.232 -10.666 1.00 80.88 73 PRO A N 1
ATOM 570 C CA . PRO A 1 73 ? 16.717 4.360 -10.822 1.00 80.88 73 PRO A CA 1
ATOM 571 C C . PRO A 1 73 ? 15.635 4.132 -11.892 1.00 80.88 73 PRO A C 1
ATOM 573 O O . PRO A 1 73 ? 14.496 4.578 -11.762 1.00 80.88 73 PRO A O 1
ATOM 576 N N . GLU A 1 74 ? 15.951 3.380 -12.949 1.00 81.75 74 GLU A N 1
ATOM 577 C CA . GLU A 1 74 ? 15.001 2.981 -13.989 1.00 81.75 74 GLU A CA 1
ATOM 578 C C . GLU A 1 74 ? 13.822 2.184 -13.422 1.00 81.75 74 GLU A C 1
ATOM 580 O O . GLU A 1 74 ? 12.701 2.319 -13.912 1.00 81.75 74 GLU A O 1
ATOM 585 N N . HIS A 1 75 ? 14.063 1.350 -12.408 1.00 80.00 75 HIS A N 1
ATOM 586 C CA . HIS A 1 75 ? 13.023 0.580 -11.727 1.00 80.00 75 HIS A CA 1
ATOM 587 C C . HIS A 1 75 ? 12.135 1.500 -10.890 1.00 80.00 75 HIS A C 1
ATOM 589 O O . HIS A 1 75 ? 10.915 1.364 -10.962 1.00 80.00 75 HIS A O 1
ATOM 595 N N . GLY A 1 76 ? 12.710 2.509 -10.227 1.00 80.19 76 GLY A N 1
ATOM 596 C CA . GLY A 1 76 ? 11.956 3.547 -9.511 1.00 80.19 76 GLY A CA 1
ATOM 597 C C . GLY A 1 76 ? 10.978 4.281 -10.427 1.00 80.19 76 GLY A C 1
ATOM 598 O O . GLY A 1 76 ? 9.787 4.366 -10.131 1.00 80.19 76 GLY A O 1
ATOM 599 N N . ARG A 1 77 ? 11.436 4.682 -11.620 1.00 84.69 77 ARG A N 1
ATOM 600 C CA . ARG A 1 77 ? 10.580 5.321 -12.636 1.00 84.69 77 ARG A CA 1
ATOM 601 C C . ARG A 1 77 ? 9.433 4.430 -13.117 1.00 84.69 77 ARG A C 1
ATOM 603 O O . ARG A 1 77 ? 8.347 4.930 -13.406 1.00 84.69 77 ARG A O 1
ATOM 610 N N . GLN A 1 78 ? 9.652 3.120 -13.252 1.00 82.75 78 GLN A N 1
ATOM 611 C CA . GLN A 1 78 ? 8.591 2.186 -13.660 1.00 82.75 78 GLN A CA 1
ATOM 612 C C . GLN A 1 78 ? 7.608 1.893 -12.522 1.00 82.75 78 GLN A C 1
ATOM 614 O O . GLN A 1 78 ? 6.406 1.774 -12.779 1.00 82.75 78 GLN A O 1
ATOM 619 N N . LEU A 1 79 ? 8.098 1.811 -11.281 1.00 83.44 79 LEU A N 1
ATOM 620 C CA . LEU A 1 79 ? 7.255 1.673 -10.099 1.00 83.44 79 LEU A CA 1
ATOM 621 C C . LEU A 1 79 ? 6.354 2.897 -9.951 1.00 83.44 79 LEU A C 1
ATOM 623 O O . LEU A 1 79 ? 5.145 2.720 -9.868 1.00 83.44 79 LEU A O 1
ATOM 627 N N . LYS A 1 80 ? 6.920 4.109 -10.026 1.00 87.81 80 LYS A N 1
ATOM 628 C CA . LYS A 1 80 ? 6.177 5.375 -9.993 1.00 87.81 80 LYS A CA 1
ATOM 629 C C . LYS A 1 80 ? 5.011 5.368 -10.981 1.00 87.81 80 LYS A C 1
ATOM 631 O O . LYS A 1 80 ? 3.861 5.507 -10.586 1.00 87.81 80 LYS A O 1
ATOM 636 N N . LYS A 1 81 ? 5.298 5.095 -12.260 1.00 87.81 81 LYS A N 1
ATOM 637 C CA . LYS A 1 81 ? 4.271 5.025 -13.315 1.00 87.81 81 LYS A CA 1
ATOM 638 C C . LYS A 1 81 ? 3.176 4.008 -13.007 1.00 87.81 81 LYS A C 1
ATOM 640 O O . LYS A 1 81 ? 2.012 4.251 -13.294 1.00 87.81 81 LYS A O 1
ATOM 645 N N . THR A 1 82 ? 3.551 2.850 -12.472 1.00 84.69 82 THR A N 1
ATOM 646 C CA . THR A 1 82 ? 2.586 1.798 -12.134 1.00 84.69 82 THR A CA 1
ATOM 647 C C . THR A 1 82 ? 1.740 2.202 -10.930 1.00 84.69 82 THR A C 1
ATOM 649 O O . THR A 1 82 ? 0.529 2.005 -10.941 1.00 84.69 82 THR A O 1
ATOM 652 N N . TYR A 1 83 ? 2.360 2.798 -9.916 1.00 86.44 83 TYR A N 1
ATOM 653 C CA . TYR A 1 83 ? 1.676 3.311 -8.742 1.00 86.44 83 TYR A CA 1
ATOM 654 C C . TYR A 1 83 ? 0.668 4.396 -9.124 1.00 86.44 83 TYR A C 1
ATOM 656 O O . TYR A 1 83 ? -0.480 4.278 -8.724 1.00 86.44 83 TYR A O 1
ATOM 664 N N . ASP A 1 84 ? 1.028 5.359 -9.977 1.00 88.62 84 ASP A N 1
ATOM 665 C CA . ASP A 1 84 ? 0.106 6.404 -10.452 1.00 88.62 84 ASP A CA 1
ATOM 666 C C . ASP A 1 84 ? -1.134 5.834 -11.154 1.00 88.62 84 ASP A C 1
ATOM 668 O O . ASP A 1 84 ? -2.249 6.290 -10.908 1.00 88.62 84 ASP A O 1
ATOM 672 N N . ILE A 1 85 ? -0.959 4.802 -11.986 1.00 89.75 85 ILE A N 1
ATOM 673 C CA . ILE A 1 85 ? -2.069 4.149 -12.698 1.00 89.75 85 ILE A CA 1
ATOM 674 C C . ILE A 1 85 ? -3.042 3.480 -11.720 1.00 89.75 85 ILE A C 1
ATOM 676 O O . ILE A 1 85 ? -4.252 3.577 -11.897 1.00 89.75 85 ILE A O 1
ATOM 680 N N . TYR A 1 86 ? -2.521 2.791 -10.701 1.00 85.75 86 TYR A N 1
ATOM 681 C CA . TYR A 1 86 ? -3.322 1.954 -9.800 1.00 85.75 86 TYR A CA 1
ATOM 682 C C . TYR A 1 86 ? -3.583 2.589 -8.426 1.00 85.75 86 TYR A C 1
ATOM 684 O O . TYR A 1 86 ? -4.168 1.937 -7.561 1.00 85.75 86 TYR A O 1
ATOM 692 N N . LYS A 1 87 ? -3.160 3.838 -8.190 1.00 86.56 87 LYS A N 1
ATOM 693 C CA . LYS A 1 87 ? -3.169 4.480 -6.863 1.00 86.56 87 LYS A CA 1
ATOM 694 C C . LYS A 1 87 ? -4.550 4.442 -6.216 1.00 86.56 87 LYS A C 1
ATOM 696 O O . LYS A 1 87 ? -4.670 4.096 -5.044 1.00 86.56 87 LYS A O 1
ATOM 701 N N . ASN A 1 88 ? -5.585 4.780 -6.979 1.00 86.56 88 ASN A N 1
ATOM 702 C CA . ASN A 1 88 ? -6.956 4.847 -6.473 1.00 86.56 88 ASN A CA 1
ATOM 703 C C . ASN A 1 88 ? -7.490 3.461 -6.090 1.00 86.56 88 ASN A C 1
ATOM 705 O O . ASN A 1 88 ? -8.008 3.298 -4.987 1.00 86.56 88 ASN A O 1
ATOM 709 N N . ASP A 1 89 ? -7.272 2.455 -6.937 1.00 85.75 89 ASP A N 1
ATOM 710 C CA . ASP A 1 89 ? -7.698 1.075 -6.680 1.00 85.75 89 ASP A CA 1
ATOM 711 C C . ASP A 1 89 ? -6.951 0.469 -5.482 1.00 85.75 89 ASP A C 1
ATOM 713 O O . ASP A 1 89 ? -7.530 -0.234 -4.653 1.00 85.75 89 ASP A O 1
ATOM 717 N N . LEU A 1 90 ? -5.653 0.765 -5.351 1.00 84.75 90 LEU A N 1
ATOM 718 C CA . LEU A 1 90 ? -4.843 0.350 -4.207 1.00 84.75 90 LEU A CA 1
ATOM 719 C C . LEU A 1 90 ? -5.320 1.020 -2.913 1.00 84.75 90 LEU A C 1
ATOM 721 O O . LEU A 1 90 ? -5.429 0.347 -1.890 1.00 84.75 90 LEU A O 1
ATOM 725 N N . ARG A 1 91 ? -5.660 2.314 -2.950 1.00 86.50 91 ARG A N 1
ATOM 726 C CA . ARG A 1 91 ? -6.252 3.028 -1.804 1.00 86.50 91 ARG A CA 1
ATOM 727 C C . ARG A 1 91 ? -7.590 2.433 -1.405 1.00 86.50 91 ARG A C 1
ATOM 729 O O . ARG A 1 91 ? -7.829 2.196 -0.224 1.00 86.50 91 ARG A O 1
ATOM 736 N N . GLU A 1 92 ? -8.450 2.156 -2.377 1.00 81.81 92 GLU A N 1
ATOM 737 C CA . GLU A 1 92 ? -9.720 1.486 -2.133 1.00 81.81 92 GLU A CA 1
ATOM 738 C C . GLU A 1 92 ? -9.510 0.104 -1.512 1.00 81.81 92 GLU A C 1
ATOM 740 O O . GLU A 1 92 ? -10.168 -0.237 -0.527 1.00 81.81 92 GLU A O 1
ATOM 745 N N . LYS A 1 93 ? -8.539 -0.666 -2.012 1.00 79.56 93 LYS A N 1
ATOM 746 C CA . LYS A 1 93 ? -8.177 -1.949 -1.417 1.00 79.56 93 LYS A CA 1
ATOM 747 C C . LYS A 1 93 ? -7.737 -1.790 0.032 1.00 79.56 93 LYS A C 1
ATOM 749 O O . LYS A 1 93 ? -8.218 -2.549 0.869 1.00 79.56 93 LYS A O 1
ATOM 754 N N . VAL A 1 94 ? -6.866 -0.828 0.344 1.00 79.75 94 VAL A N 1
ATOM 755 C CA . VAL A 1 94 ? -6.434 -0.554 1.724 1.00 79.75 94 VAL A CA 1
ATOM 756 C C . VAL A 1 94 ? -7.635 -0.194 2.590 1.00 79.75 94 VAL A C 1
ATOM 758 O O . VAL A 1 94 ? -7.852 -0.853 3.601 1.00 79.75 94 VAL A O 1
ATOM 76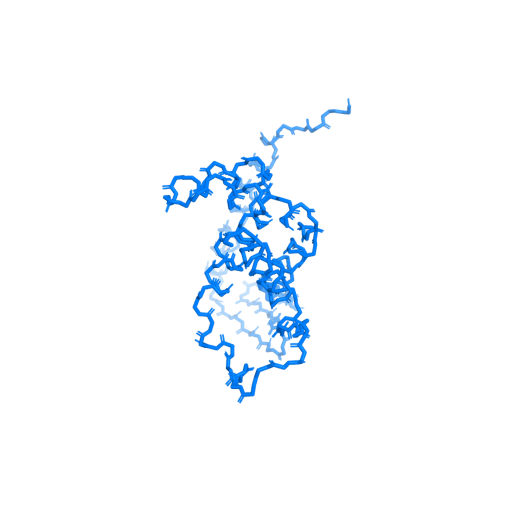1 N N . ARG A 1 95 ? -8.471 0.756 2.161 1.00 79.81 95 ARG A N 1
ATOM 762 C CA . ARG A 1 95 ? -9.689 1.172 2.875 1.00 79.81 95 ARG A CA 1
ATOM 763 C C . ARG A 1 95 ? -10.625 -0.002 3.171 1.00 79.81 95 ARG A C 1
ATOM 765 O O . ARG A 1 95 ? -11.188 -0.072 4.256 1.00 79.81 95 ARG A O 1
ATOM 772 N N . ASN A 1 96 ? -10.770 -0.925 2.225 1.00 73.31 96 ASN A N 1
ATOM 773 C CA . ASN A 1 96 ? 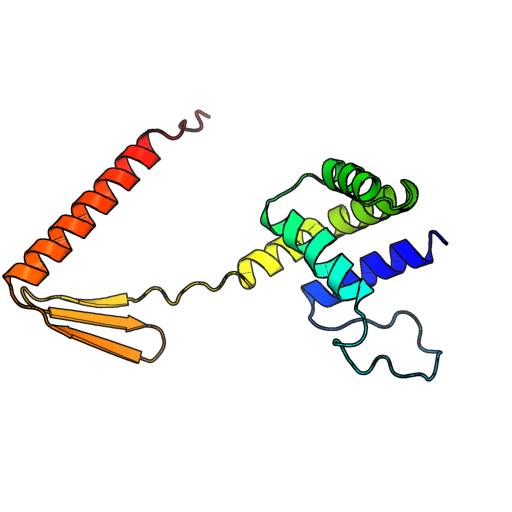-11.611 -2.113 2.374 1.00 73.31 96 ASN A CA 1
ATOM 774 C C . ASN A 1 96 ? -10.930 -3.240 3.178 1.00 73.31 96 ASN A C 1
ATOM 776 O O . ASN A 1 96 ? -11.605 -4.176 3.597 1.00 73.31 96 ASN A O 1
ATOM 780 N N . SER A 1 97 ? -9.606 -3.177 3.366 1.00 66.19 97 SER A N 1
ATOM 781 C CA . SER A 1 97 ? -8.806 -4.172 4.100 1.00 66.19 97 SER A CA 1
ATOM 782 C C . SER A 1 97 ? -8.511 -3.764 5.542 1.00 66.19 97 SER A C 1
ATOM 784 O O . SER A 1 97 ? -8.230 -4.638 6.365 1.00 66.19 97 SER A O 1
ATOM 786 N N . VAL A 1 98 ? -8.568 -2.465 5.866 1.00 57.66 98 VAL A N 1
ATOM 787 C CA . VAL A 1 98 ? -8.655 -2.014 7.256 1.00 57.66 98 VAL A CA 1
ATOM 788 C C . VAL A 1 98 ? -9.912 -2.663 7.812 1.00 57.66 98 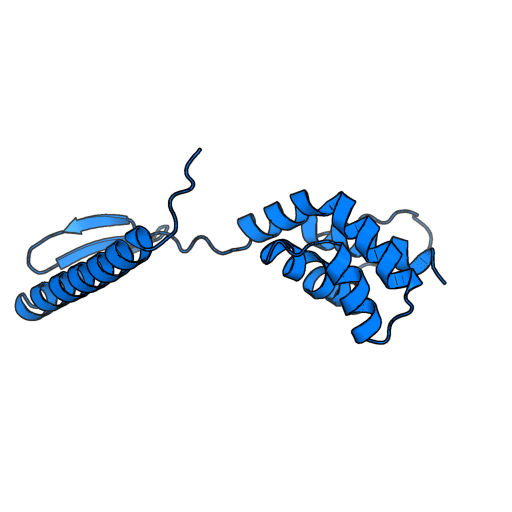VAL A C 1
ATOM 790 O O . VAL A 1 98 ? -11.014 -2.390 7.334 1.00 57.66 98 VAL A O 1
ATOM 793 N N . HIS A 1 99 ? -9.739 -3.580 8.766 1.00 48.59 99 HIS A N 1
ATOM 794 C CA . HIS A 1 99 ? -10.858 -4.101 9.533 1.00 48.59 99 HIS A CA 1
ATOM 795 C C . HIS A 1 99 ? -11.622 -2.884 10.048 1.00 48.59 99 HIS A C 1
ATOM 797 O O . HIS A 1 99 ? -11.126 -2.159 10.907 1.00 48.59 99 HIS A O 1
ATOM 803 N N . LYS A 1 100 ? -12.823 -2.650 9.511 1.00 47.75 100 LYS A N 1
ATOM 804 C CA . LYS A 1 100 ? -13.842 -1.962 10.286 1.00 47.75 100 LYS A CA 1
ATOM 805 C C . LYS A 1 100 ? -14.026 -2.884 11.475 1.00 47.75 100 LYS A C 1
ATOM 807 O O . LYS A 1 100 ? -14.627 -3.947 11.314 1.00 47.75 100 LYS A O 1
ATOM 812 N N . GLU A 1 101 ? -13.400 -2.567 12.608 1.00 43.88 101 GLU A N 1
ATOM 813 C CA . GLU A 1 101 ? -13.788 -3.208 13.855 1.00 43.88 101 GLU A CA 1
ATOM 814 C C . GLU A 1 101 ? -15.317 -3.190 13.868 1.00 43.88 101 GLU A C 1
ATOM 816 O O . GLU A 1 101 ? -15.901 -2.155 13.524 1.00 43.88 101 GLU A O 1
ATOM 821 N N . PRO A 1 102 ? -15.984 -4.327 14.120 1.00 49.31 102 PRO A N 1
ATOM 822 C CA . PRO A 1 102 ? -17.427 -4.321 14.237 1.00 49.31 102 PRO A CA 1
ATOM 823 C C . PRO A 1 102 ? -17.755 -3.314 15.334 1.00 49.31 102 PRO A C 1
ATOM 825 O O . PRO A 1 102 ? -17.513 -3.585 16.509 1.00 49.31 102 PRO A O 1
ATOM 828 N N . HIS A 1 103 ? -18.215 -2.123 14.937 1.00 55.94 103 HIS A N 1
ATOM 829 C CA . HIS A 1 103 ? -18.597 -1.079 15.870 1.00 55.94 103 HIS A CA 1
ATOM 830 C C . HIS A 1 103 ? -19.667 -1.701 16.756 1.00 55.94 103 HIS A C 1
ATOM 832 O O . HIS A 1 103 ? -20.767 -2.010 16.288 1.00 55.94 103 HIS A O 1
ATOM 838 N N . ALA A 1 104 ? -19.301 -1.987 18.005 1.00 62.72 104 ALA A N 1
ATOM 839 C CA . ALA A 1 104 ? -20.218 -2.605 18.933 1.00 62.72 104 ALA A CA 1
ATOM 840 C C . ALA A 1 104 ? -21.391 -1.637 19.105 1.00 62.72 104 ALA A C 1
ATOM 842 O O . ALA A 1 104 ? -21.218 -0.500 19.539 1.00 62.72 104 ALA A O 1
ATOM 843 N N . THR A 1 105 ? -22.581 -2.054 18.686 1.00 72.06 105 THR A N 1
ATOM 844 C CA . THR A 1 105 ? -23.775 -1.218 18.780 1.00 72.06 105 THR A CA 1
ATOM 845 C C . THR A 1 105 ? -24.374 -1.421 20.158 1.00 72.06 105 THR A C 1
ATOM 847 O O . THR A 1 105 ? -24.723 -2.545 20.519 1.00 72.06 105 THR A O 1
ATOM 850 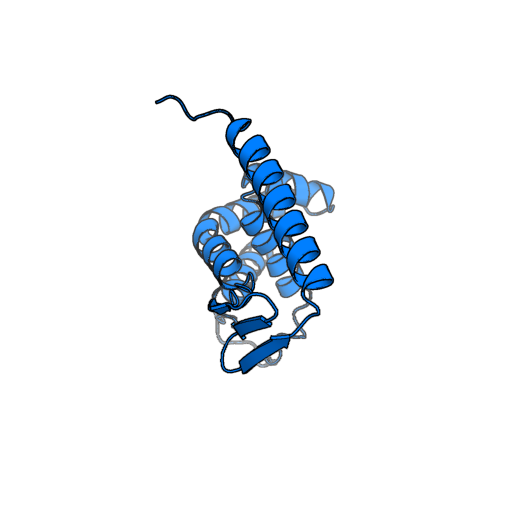N N . ILE A 1 106 ? -24.482 -0.353 20.946 1.00 76.81 106 ILE A N 1
ATOM 851 C CA . ILE A 1 106 ? -25.141 -0.416 22.252 1.00 76.81 106 ILE A CA 1
ATOM 852 C C . ILE A 1 106 ? -26.640 -0.632 22.016 1.00 76.81 106 ILE A C 1
ATOM 854 O O . ILE A 1 106 ? -27.308 0.204 21.416 1.00 76.81 106 ILE A O 1
ATOM 858 N N . LEU A 1 107 ? -27.162 -1.766 22.481 1.00 83.31 107 LEU A N 1
ATOM 859 C CA . LEU A 1 107 ? -28.572 -2.139 22.351 1.00 83.31 107 LEU A CA 1
ATOM 860 C C . LEU A 1 107 ? -29.424 -1.549 23.479 1.00 83.31 107 LEU A C 1
ATOM 862 O O . LEU A 1 107 ? -30.567 -1.160 23.263 1.00 83.31 107 LEU A O 1
ATOM 866 N N . SER A 1 108 ? -28.884 -1.511 24.698 1.00 82.31 108 SER A N 1
ATOM 867 C CA . SER A 1 108 ? -29.576 -0.966 25.870 1.00 82.31 108 SER A CA 1
ATOM 868 C C . SER A 1 108 ? -28.588 -0.652 26.985 1.00 82.31 108 SER A C 1
ATOM 870 O O . SER A 1 108 ? -27.649 -1.420 27.198 1.00 82.31 108 SER A O 1
ATOM 872 N N . THR A 1 109 ? -28.835 0.407 27.751 1.00 80.69 109 THR A N 1
ATOM 873 C CA . THR A 1 109 ? -28.046 0.762 28.938 1.00 80.69 109 THR A CA 1
ATOM 874 C C . THR A 1 109 ? -28.929 0.826 30.180 1.00 80.69 109 THR A C 1
ATOM 876 O O . THR A 1 109 ? -30.110 1.160 30.120 1.00 80.69 109 THR A O 1
ATOM 879 N N . SER A 1 110 ? -28.346 0.493 31.325 1.00 80.75 110 SER A N 1
ATOM 880 C CA . SER A 1 110 ? -28.930 0.622 32.655 1.00 80.75 110 SER A CA 1
ATOM 881 C C . SER A 1 110 ? -27.892 1.244 33.609 1.00 80.75 110 SER A C 1
ATOM 883 O O . SER A 1 110 ? -26.731 1.437 33.226 1.00 80.75 110 SER A O 1
ATOM 885 N N . PRO A 1 111 ? -28.267 1.598 34.851 1.00 80.06 111 PRO A N 1
ATOM 886 C CA . PRO A 1 111 ? -27.324 2.144 35.829 1.00 80.06 111 PRO A CA 1
ATOM 887 C C . PRO A 1 111 ? -26.161 1.205 36.179 1.00 80.06 111 PRO A C 1
ATOM 889 O O . PRO A 1 111 ? -25.127 1.674 36.642 1.00 80.06 111 PRO A O 1
ATOM 892 N N . THR A 1 112 ? -26.321 -0.103 35.973 1.00 84.94 112 THR A N 1
ATOM 893 C CA . THR A 1 112 ? -25.342 -1.131 36.363 1.00 84.94 112 THR A CA 1
ATOM 894 C C . THR A 1 112 ? -24.976 -2.080 35.228 1.00 84.94 112 THR A C 1
ATOM 896 O O . THR A 1 112 ? -24.135 -2.953 35.412 1.00 84.94 112 THR A O 1
ATOM 899 N N . SER A 1 113 ? -25.562 -1.937 34.041 1.00 84.12 113 SER A N 1
ATOM 900 C CA . SER A 1 113 ? -25.262 -2.815 32.912 1.00 84.12 113 SER A CA 1
ATOM 901 C C . SER A 1 113 ? -25.422 -2.130 31.561 1.00 84.12 113 SER A C 1
ATOM 903 O O . SER A 1 113 ? -26.118 -1.124 31.430 1.00 84.12 113 SER A O 1
ATOM 905 N N . PHE A 1 114 ? -24.793 -2.685 30.532 1.00 84.75 114 PHE A N 1
ATOM 906 C CA . PHE A 1 114 ? -25.088 -2.356 29.145 1.00 84.75 114 PHE A CA 1
ATOM 907 C C . PHE A 1 114 ? -25.047 -3.613 28.283 1.00 84.75 114 PHE A C 1
ATOM 909 O O . PHE A 1 114 ? -24.265 -4.534 28.517 1.00 84.75 114 PHE A O 1
ATOM 916 N N . LYS A 1 115 ? -25.897 -3.632 27.260 1.00 88.06 115 LYS A N 1
ATOM 917 C CA . LYS A 1 115 ? -25.896 -4.656 26.222 1.00 88.06 115 LYS A CA 1
ATOM 918 C C . LYS A 1 115 ? -25.299 -4.073 24.963 1.00 88.06 115 LYS A C 1
ATOM 920 O O . LYS A 1 115 ? -25.724 -3.001 24.532 1.00 88.06 115 LYS A O 1
ATOM 925 N N . MET A 1 116 ? -24.362 -4.785 24.356 1.00 86.75 116 MET A N 1
ATOM 926 C CA . MET A 1 116 ? -23.782 -4.404 23.074 1.00 86.75 116 MET A CA 1
ATOM 927 C C . MET A 1 116 ? -23.813 -5.569 22.092 1.00 86.75 116 MET A C 1
ATOM 929 O O . MET A 1 116 ? -23.619 -6.721 22.471 1.00 86.75 116 MET A O 1
ATOM 933 N N . GLN A 1 117 ? -24.045 -5.264 20.824 1.00 80.06 117 GLN A N 1
ATOM 934 C CA . GLN A 1 117 ? -23.962 -6.218 19.731 1.00 80.06 117 GLN A CA 1
ATOM 935 C C . GLN A 1 117 ? -22.689 -5.969 18.935 1.00 80.06 117 GLN A C 1
ATOM 937 O O . GLN A 1 117 ? -22.500 -4.878 18.405 1.00 80.06 117 GLN A O 1
ATOM 942 N N . SER A 1 118 ? -21.844 -6.988 18.811 1.00 77.69 118 SER A N 1
ATOM 943 C CA . SER A 1 118 ? -20.689 -6.974 17.917 1.00 77.69 118 SER A CA 1
ATOM 944 C C . SER A 1 118 ? -20.837 -8.111 16.909 1.00 77.69 118 SER A C 1
ATOM 946 O O . SER A 1 118 ? -20.785 -9.294 17.254 1.00 77.69 118 SER A O 1
ATOM 948 N N . GLY A 1 119 ? -21.125 -7.754 15.655 1.00 74.94 119 GLY A N 1
ATOM 949 C CA . GLY A 1 119 ? -21.495 -8.722 14.622 1.00 74.94 119 GLY A CA 1
ATOM 950 C C . GLY A 1 119 ? -22.768 -9.500 14.989 1.00 74.94 119 GLY A C 1
ATOM 951 O O . GLY A 1 119 ? -23.820 -8.915 15.244 1.00 74.94 119 GLY A O 1
ATOM 952 N N . SER A 1 120 ? -22.683 -10.831 15.011 1.00 74.75 120 SER A N 1
ATOM 953 C CA . SER A 1 120 ? -23.786 -11.719 15.411 1.00 74.75 120 SER A CA 1
ATOM 954 C C . SER A 1 120 ? -23.839 -12.008 16.917 1.00 74.75 120 SER A C 1
ATOM 956 O O . SER A 1 120 ? -24.751 -12.698 17.367 1.00 74.75 120 SER A O 1
ATOM 958 N N . GLN A 1 121 ? -22.876 -11.509 17.698 1.00 75.56 121 GLN A N 1
ATOM 959 C CA . GLN A 1 121 ? -22.768 -11.783 19.128 1.00 75.56 121 GLN A CA 1
ATOM 960 C C . GLN A 1 121 ? -23.346 -10.632 19.951 1.00 75.56 121 GLN A C 1
ATOM 962 O O . GLN A 1 121 ? -23.090 -9.461 19.670 1.00 75.56 121 GLN A O 1
ATOM 967 N N . ILE A 1 122 ? -24.110 -10.980 20.987 1.00 84.44 122 ILE A N 1
ATOM 968 C CA . ILE A 1 122 ? -24.651 -10.035 21.966 1.00 84.44 122 ILE A CA 1
ATOM 969 C C . ILE A 1 122 ? -23.909 -10.248 23.283 1.00 84.44 122 ILE A C 1
ATOM 971 O O . ILE A 1 122 ? -23.892 -11.356 23.817 1.00 84.44 122 ILE A O 1
ATOM 975 N N . PHE A 1 123 ? -23.324 -9.175 23.803 1.00 82.69 123 PHE A N 1
ATOM 976 C CA . PHE A 1 123 ? -22.645 -9.134 25.091 1.00 82.69 123 PHE A CA 1
ATOM 977 C C . PHE A 1 123 ? -23.517 -8.389 26.094 1.00 82.69 123 PHE A C 1
ATOM 979 O O . PHE A 1 123 ? -23.962 -7.274 25.820 1.00 82.69 123 PHE A O 1
ATOM 986 N N . ASP A 1 124 ? -23.741 -9.003 27.252 1.00 87.62 124 ASP A N 1
ATOM 987 C CA . ASP A 1 124 ? -24.373 -8.376 28.411 1.00 87.62 124 ASP A CA 1
ATOM 988 C C . ASP A 1 124 ? -23.291 -8.128 29.463 1.00 87.62 124 ASP A C 1
ATOM 990 O O . ASP A 1 124 ? -22.726 -9.069 30.024 1.00 87.62 124 ASP A O 1
ATOM 994 N N . VAL A 1 125 ? -22.942 -6.860 29.667 1.00 81.81 125 VAL A N 1
ATOM 995 C CA . VAL A 1 125 ? -21.902 -6.450 30.608 1.00 81.81 125 VAL A CA 1
ATOM 996 C C . VAL A 1 125 ? -22.583 -5.841 31.818 1.00 81.81 125 VAL A C 1
ATOM 998 O O . VAL A 1 125 ? -23.220 -4.796 31.718 1.00 81.81 125 VAL A O 1
ATOM 1001 N N . SER A 1 126 ? -22.428 -6.488 32.971 1.00 85.44 126 SER A N 1
ATOM 1002 C CA . SER A 1 126 ? -22.925 -6.001 34.257 1.00 85.44 126 SER A CA 1
ATOM 1003 C C . SER A 1 126 ? -21.759 -5.668 35.182 1.00 85.44 126 SER A C 1
ATOM 1005 O O . SER A 1 126 ? -20.806 -6.434 35.303 1.00 85.44 126 SER A O 1
ATOM 1007 N N . MET A 1 127 ? -21.840 -4.518 35.837 1.00 84.06 127 MET A N 1
ATOM 1008 C CA . MET A 1 127 ? -20.841 -3.989 36.760 1.00 84.06 127 MET A CA 1
ATOM 1009 C C . MET A 1 127 ? -21.532 -3.484 38.028 1.00 84.06 127 MET A C 1
ATOM 1011 O O . MET A 1 127 ? -22.732 -3.203 38.035 1.00 84.06 127 MET A O 1
ATOM 1015 N N . SER A 1 128 ? -20.781 -3.335 39.122 1.00 86.56 128 SER A N 1
ATOM 1016 C CA . SER A 1 128 ? -21.312 -2.622 40.286 1.00 86.56 128 SER A CA 1
ATOM 1017 C C . SER A 1 128 ? -21.611 -1.164 39.917 1.00 86.56 128 SER A C 1
ATOM 1019 O O . SER A 1 128 ? -20.983 -0.601 39.019 1.00 86.56 128 SER A O 1
ATOM 1021 N N . SER A 1 129 ? -22.555 -0.531 40.616 1.00 80.38 129 SER A N 1
ATOM 1022 C CA . SER A 1 129 ? -22.915 0.875 40.378 1.00 80.38 129 SER A CA 1
ATOM 1023 C C . SER A 1 129 ? -21.702 1.807 40.453 1.00 80.38 129 SER A C 1
ATOM 1025 O O . SER A 1 129 ? -21.558 2.697 39.618 1.00 80.38 129 SER A O 1
ATOM 1027 N N . THR A 1 130 ? -20.786 1.558 41.392 1.00 84.94 130 THR A N 1
ATOM 1028 C CA . THR A 1 130 ? -19.534 2.312 41.527 1.00 84.94 130 THR A CA 1
ATOM 1029 C C . THR A 1 130 ? -18.619 2.128 40.315 1.00 84.94 130 THR A C 1
ATOM 1031 O O . THR A 1 130 ? -18.123 3.115 39.781 1.00 84.94 130 THR A O 1
ATOM 1034 N N . MET A 1 131 ? -18.434 0.893 39.828 1.00 80.50 131 MET A N 1
ATOM 1035 C CA . MET A 1 131 ? -17.623 0.631 38.628 1.00 80.50 131 MET A CA 1
ATOM 1036 C C . MET A 1 131 ? -18.248 1.234 37.368 1.00 80.50 131 MET A C 1
ATOM 1038 O O . MET A 1 131 ? -17.532 1.797 36.548 1.00 80.50 131 MET A O 1
ATOM 1042 N N . MET A 1 132 ? -19.575 1.163 37.222 1.00 83.00 132 MET A N 1
ATOM 1043 C CA . MET A 1 132 ? -20.268 1.743 36.071 1.00 83.00 132 MET A CA 1
ATOM 1044 C C . MET A 1 132 ? -20.185 3.275 36.072 1.00 83.00 132 MET A C 1
ATOM 1046 O O . MET A 1 132 ? -20.010 3.886 35.021 1.00 83.00 132 MET A O 1
ATOM 1050 N N . SER A 1 133 ? -20.273 3.904 37.248 1.00 82.69 133 SER A N 1
ATOM 1051 C CA . SER A 1 133 ? -20.079 5.349 37.381 1.00 82.69 133 SER A CA 1
ATOM 1052 C C . SER A 1 133 ? -18.653 5.764 37.023 1.00 82.69 133 SER A C 1
ATOM 1054 O O . SER A 1 133 ? -18.477 6.751 36.317 1.00 82.69 133 SER A O 1
ATOM 1056 N N . GLN A 1 134 ? -17.648 5.008 37.479 1.00 84.50 134 GLN A N 1
ATOM 1057 C CA . GLN A 1 134 ? -16.246 5.242 37.129 1.00 84.50 134 GLN A CA 1
ATOM 1058 C C . GLN A 1 134 ? -16.045 5.134 35.610 1.00 84.50 134 GLN A C 1
ATOM 1060 O O . GLN A 1 134 ? -15.536 6.054 34.985 1.00 84.50 134 GLN A O 1
ATOM 1065 N N . PHE A 1 135 ? -16.551 4.056 35.008 1.00 82.25 135 PHE A N 1
ATOM 1066 C CA . PHE A 1 135 ? -16.454 3.797 33.574 1.00 82.25 135 PHE A CA 1
ATOM 1067 C C . PHE A 1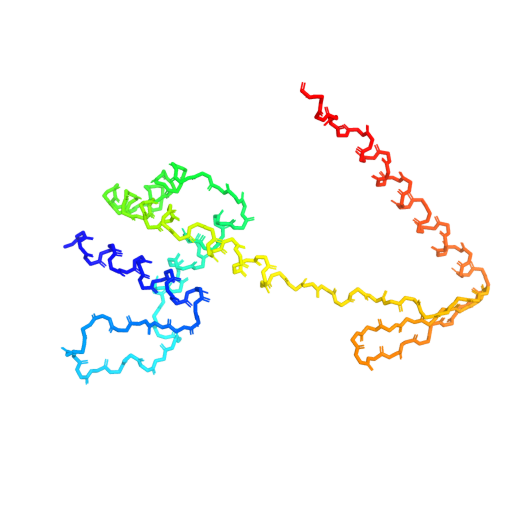 135 ? -17.085 4.905 32.717 1.00 82.25 135 PHE A C 1
ATOM 1069 O O . PHE A 1 135 ? -16.509 5.312 31.711 1.00 82.25 135 PHE A O 1
ATOM 1076 N N . ARG A 1 136 ? -18.252 5.428 33.117 1.00 80.31 136 ARG A N 1
ATOM 1077 C CA . ARG A 1 136 ? -18.890 6.558 32.421 1.00 80.31 136 ARG A CA 1
ATOM 1078 C C . ARG A 1 136 ? -18.040 7.820 32.491 1.00 80.31 136 ARG A C 1
ATOM 1080 O O . ARG A 1 136 ? -17.818 8.441 31.457 1.00 80.31 136 ARG A O 1
ATOM 1087 N N . ASN A 1 137 ? -17.529 8.148 33.676 1.00 83.62 137 ASN A N 1
ATOM 1088 C CA . ASN A 1 137 ? -16.663 9.311 33.854 1.00 83.62 137 ASN A CA 1
ATOM 1089 C C . ASN A 1 137 ? -15.381 9.186 33.014 1.00 83.62 137 ASN A C 1
ATOM 1091 O O . ASN A 1 137 ? -14.949 10.158 32.400 1.00 83.62 137 ASN A O 1
ATOM 1095 N N . ASP A 1 138 ? -14.792 7.990 32.937 1.00 83.31 138 ASP A N 1
ATOM 1096 C CA . ASP A 1 138 ? -13.585 7.741 32.143 1.00 83.31 138 ASP A CA 1
ATOM 1097 C C . ASP A 1 138 ? -13.840 7.924 30.634 1.00 83.31 138 ASP A C 1
ATOM 1099 O O . ASP A 1 138 ? -13.005 8.495 29.922 1.00 83.31 138 ASP A O 1
ATOM 1103 N N . ILE A 1 139 ? -15.008 7.494 30.138 1.00 80.31 139 ILE A N 1
ATOM 1104 C CA . ILE A 1 139 ? -15.431 7.737 28.750 1.00 80.31 139 ILE A CA 1
ATOM 1105 C C . ILE A 1 139 ? -15.650 9.227 28.496 1.00 80.31 139 ILE A C 1
ATOM 1107 O O . ILE A 1 139 ? -15.142 9.746 27.504 1.00 80.31 139 ILE A O 1
ATOM 1111 N N . GLU A 1 140 ? -16.389 9.915 29.365 1.00 78.94 140 GLU A N 1
ATOM 1112 C CA . GLU A 1 140 ? -16.672 11.346 29.212 1.00 78.94 140 GLU A CA 1
ATOM 1113 C C . GLU A 1 140 ? -15.378 12.165 29.181 1.00 78.94 140 GLU A C 1
ATOM 1115 O O . GLU A 1 140 ? -15.198 12.977 28.274 1.00 78.94 140 GLU A O 1
ATOM 1120 N N . ASN A 1 141 ? -14.432 11.866 30.075 1.00 78.56 141 ASN A N 1
ATOM 1121 C CA . ASN A 1 141 ? -13.109 12.492 30.089 1.00 78.56 141 ASN A CA 1
ATOM 1122 C C . ASN A 1 141 ? -12.290 12.177 28.823 1.00 78.56 141 ASN A C 1
ATOM 1124 O O . ASN A 1 141 ? -11.560 13.023 28.310 1.00 78.56 141 ASN A O 1
ATOM 1128 N N . SER A 1 142 ? -12.389 10.957 28.291 1.00 71.62 142 SER A N 1
ATOM 1129 C CA . SER A 1 142 ? -11.685 10.589 27.053 1.00 71.62 142 SER A CA 1
ATOM 1130 C C . SER A 1 142 ? -12.266 11.309 25.832 1.00 71.62 142 SER A C 1
ATOM 1132 O O . SER A 1 142 ? -11.525 11.745 24.951 1.00 71.62 142 SER A O 1
ATOM 1134 N N . LEU A 1 143 ? -13.592 11.461 25.786 1.00 71.25 143 LEU A N 1
ATOM 1135 C CA . LEU A 1 143 ? -14.295 12.166 24.717 1.00 71.25 143 LEU A CA 1
ATOM 1136 C C . LEU A 1 143 ? -14.088 13.680 24.782 1.00 71.25 143 LEU A C 1
ATOM 1138 O O . LEU A 1 143 ? -13.959 14.301 23.728 1.00 71.25 143 LEU A O 1
ATOM 1142 N N . SER A 1 144 ? -14.012 14.275 25.977 1.00 70.06 144 SER A N 1
ATOM 1143 C CA . SER A 1 144 ? -13.672 15.694 26.119 1.00 70.06 144 SER A CA 1
ATOM 1144 C C . SER A 1 144 ? -12.268 15.974 25.590 1.00 70.06 144 SER A C 1
ATOM 1146 O O . SER A 1 144 ? -12.104 16.876 24.780 1.00 70.06 144 SER A O 1
ATOM 1148 N N . ASN A 1 145 ? -11.289 15.125 25.913 1.00 68.06 145 ASN A N 1
ATOM 1149 C CA . ASN A 1 145 ? -9.923 15.272 25.402 1.00 68.06 145 ASN A CA 1
ATOM 1150 C C . ASN A 1 145 ? -9.848 15.160 23.868 1.00 68.06 145 ASN A C 1
ATOM 1152 O O . ASN A 1 145 ? -9.072 15.865 23.225 1.00 68.06 145 ASN A O 1
ATOM 1156 N N . LEU A 1 146 ? -10.654 14.278 23.264 1.00 62.47 146 LEU A N 1
ATOM 1157 C CA . LEU A 1 146 ? -10.744 14.147 21.805 1.00 62.47 146 LEU A CA 1
ATOM 1158 C C . LEU A 1 146 ? -11.435 15.346 21.152 1.00 62.47 146 LEU A C 1
ATOM 1160 O O . LEU A 1 146 ? -11.030 15.760 20.068 1.00 62.47 146 LEU A O 1
ATOM 1164 N N . ARG A 1 147 ? -12.463 15.899 21.799 1.00 64.50 147 ARG A N 1
ATOM 1165 C CA . ARG A 1 147 ? -13.134 17.121 21.353 1.00 64.50 147 ARG A CA 1
ATOM 1166 C C . ARG A 1 147 ? -12.181 18.312 21.398 1.00 64.50 147 ARG A C 1
ATOM 1168 O O . ARG A 1 147 ? -12.048 18.998 20.395 1.00 64.50 147 ARG A O 1
ATOM 1175 N N . ASP A 1 148 ? -11.474 18.491 22.508 1.00 66.69 148 ASP A N 1
ATOM 1176 C CA . ASP A 1 148 ? -10.497 19.567 22.673 1.00 66.69 148 ASP A CA 1
ATOM 1177 C C . ASP A 1 148 ? -9.374 19.448 21.632 1.00 66.69 148 ASP A C 1
ATOM 1179 O O . ASP A 1 148 ? -8.931 20.444 21.069 1.00 66.69 148 ASP A O 1
ATOM 1183 N N . PHE A 1 149 ? -8.958 18.222 21.299 1.00 63.88 149 PHE A N 1
ATOM 1184 C CA . PHE A 1 149 ? -8.018 17.983 20.206 1.00 63.88 149 PHE A CA 1
ATOM 1185 C C . PHE A 1 149 ? -8.613 18.324 18.829 1.00 63.88 149 PHE A C 1
ATOM 1187 O O . PHE A 1 149 ? -7.955 18.979 18.022 1.00 63.88 149 PHE A O 1
ATOM 1194 N N . ALA A 1 150 ? -9.853 17.924 18.542 1.00 59.75 150 ALA A N 1
ATOM 1195 C CA . ALA A 1 150 ? -10.520 18.241 17.278 1.00 59.75 150 ALA A CA 1
ATOM 1196 C C . ALA A 1 150 ? -10.710 19.755 17.081 1.00 59.75 150 ALA A C 1
ATOM 1198 O O . ALA A 1 150 ? -10.514 20.251 15.974 1.00 59.75 150 ALA A O 1
ATOM 1199 N N . ASP A 1 151 ? -10.994 20.485 18.159 1.00 59.53 151 ASP A N 1
ATOM 1200 C CA . ASP A 1 151 ? -11.124 21.945 18.164 1.00 59.53 151 ASP A CA 1
ATOM 1201 C C . ASP A 1 151 ? -9.763 22.662 17.985 1.00 59.53 151 ASP A C 1
ATOM 1203 O O . ASP A 1 151 ? -9.725 23.847 17.655 1.00 59.53 151 ASP A O 1
ATOM 1207 N N . THR A 1 152 ? -8.634 21.954 18.143 1.00 66.44 152 THR A N 1
ATOM 1208 C CA . THR A 1 152 ? -7.278 22.476 17.853 1.00 66.44 152 THR A CA 1
ATOM 1209 C C . THR A 1 152 ? -6.803 22.219 16.421 1.00 66.44 152 THR A C 1
ATOM 1211 O O . THR A 1 152 ? -5.741 22.715 16.031 1.00 66.44 152 THR A O 1
ATOM 1214 N N . LEU A 1 153 ? -7.561 21.467 15.616 1.00 50.56 153 LEU A N 1
ATOM 1215 C CA . LEU A 1 153 ? -7.248 21.302 14.199 1.00 50.56 153 LEU A CA 1
ATOM 1216 C C . LEU A 1 153 ? -7.586 22.602 13.452 1.00 50.56 153 LEU A C 1
ATOM 1218 O O . LEU A 1 153 ? -8.664 23.160 13.661 1.00 50.56 153 LEU A O 1
ATOM 1222 N N . PRO A 1 154 ? -6.696 23.104 12.573 1.00 48.62 154 PRO A N 1
ATOM 1223 C CA . PRO A 1 154 ? -6.972 24.312 11.812 1.00 48.62 154 PRO A CA 1
ATOM 1224 C C . PRO A 1 154 ? -8.236 24.094 10.980 1.00 48.62 154 PRO A C 1
ATOM 1226 O O . PRO A 1 154 ? -8.285 23.202 10.130 1.00 48.62 154 PRO A O 1
ATOM 1229 N N . SER A 1 155 ? -9.270 24.897 11.248 1.00 49.22 155 SER A N 1
ATOM 1230 C CA . SER A 1 155 ? -10.451 24.945 10.393 1.00 49.22 155 SER A CA 1
ATOM 1231 C C . SER A 1 155 ? -9.980 25.321 8.995 1.00 49.22 155 SER A C 1
ATOM 1233 O O . SER A 1 155 ? -9.278 26.318 8.828 1.00 49.22 155 SER A O 1
ATOM 1235 N N . ALA A 1 156 ? -10.324 24.504 8.001 1.00 50.00 156 ALA A N 1
ATOM 1236 C CA . ALA A 1 156 ? -10.137 24.875 6.611 1.00 50.00 156 ALA A CA 1
ATOM 1237 C C . ALA A 1 156 ? -11.080 26.053 6.325 1.00 50.00 156 ALA A C 1
ATOM 1239 O O . ALA A 1 156 ? -12.250 25.857 6.000 1.00 50.00 156 ALA A O 1
ATOM 1240 N N . GLU A 1 157 ? -10.595 27.275 6.545 1.00 43.97 157 GLU A N 1
ATOM 1241 C CA . GLU A 1 157 ? -11.234 28.470 6.014 1.00 43.97 157 GLU A CA 1
ATOM 1242 C C . GLU A 1 157 ? -11.201 28.391 4.481 1.00 43.97 157 GLU A C 1
ATOM 1244 O O . GLU A 1 157 ? -10.186 28.015 3.889 1.00 43.97 157 GLU A O 1
ATOM 1249 N N . ASN A 1 158 ? -12.372 28.662 3.897 1.00 40.31 158 ASN A N 1
ATOM 1250 C CA . ASN A 1 158 ? -12.713 28.580 2.473 1.00 40.31 158 ASN A CA 1
ATOM 1251 C C . ASN A 1 158 ? -11.729 29.284 1.533 1.00 40.31 158 ASN A C 1
ATOM 1253 O O . ASN A 1 158 ? -11.331 30.428 1.847 1.00 40.31 158 ASN A O 1
#

Foldseek 3Di:
DLVVLLVLLLQLLCCLLVVDGDPPDPDDPDDPPDPVPPPVSPCCNVPLALVCLCVVHQLVVSLVVCVVVVHDSSSSVSSSVSNVVCSVSSNVSNVVPPPPQQPFDWPDDDLFWTWTDRPPDIDIDGHPSVVSVVVVVVVVVVVVVVVVVVVPPDDPDD